Protein AF-A0A0F3RBX8-F1 (afdb_monomer_lite)

Structure (mmCIF, N/CA/C/O backbone):
data_AF-A0A0F3RBX8-F1
#
_entry.id   AF-A0A0F3RBX8-F1
#
loop_
_atom_site.group_PDB
_atom_site.id
_atom_site.type_symbol
_atom_site.label_atom_id
_atom_site.label_alt_id
_atom_site.label_comp_id
_atom_site.label_asym_id
_atom_site.label_entity_id
_atom_site.label_seq_id
_atom_site.pdbx_PDB_ins_code
_atom_site.Cartn_x
_atom_site.Cartn_y
_atom_site.Cartn_z
_atom_site.occupancy
_atom_site.B_iso_or_equiv
_atom_site.auth_seq_id
_atom_site.auth_comp_id
_atom_site.auth_asym_id
_atom_site.auth_atom_id
_atom_site.pdbx_PDB_model_num
ATOM 1 N N . MET A 1 1 ? 18.534 41.622 6.169 1.00 37.84 1 MET A N 1
ATOM 2 C CA . MET A 1 1 ? 17.568 40.636 6.705 1.00 37.84 1 MET A CA 1
ATOM 3 C C . MET A 1 1 ? 16.963 39.892 5.524 1.00 37.84 1 MET A C 1
ATOM 5 O O . MET A 1 1 ? 16.222 40.498 4.767 1.00 37.84 1 MET A O 1
ATOM 9 N N . SER A 1 2 ? 17.369 38.641 5.285 1.00 40.38 2 SER A N 1
ATOM 10 C CA . SER A 1 2 ? 16.853 37.836 4.168 1.00 40.38 2 SER A CA 1
ATOM 11 C C . SER A 1 2 ? 15.638 37.048 4.647 1.00 40.38 2 SER A C 1
ATOM 13 O O . SER A 1 2 ? 15.758 36.208 5.539 1.00 40.38 2 SER A O 1
ATOM 15 N N . VAL A 1 3 ? 14.469 37.353 4.082 1.00 50.88 3 VAL A N 1
ATOM 16 C CA . VAL A 1 3 ? 13.225 36.596 4.265 1.00 50.88 3 VAL A CA 1
ATOM 17 C C . VAL A 1 3 ? 13.385 35.274 3.515 1.00 50.88 3 VAL A C 1
ATOM 19 O O . VAL A 1 3 ? 12.955 35.123 2.374 1.00 50.88 3 VAL A O 1
ATOM 22 N N . ARG A 1 4 ? 14.081 34.313 4.127 1.00 46.84 4 ARG A N 1
ATOM 23 C CA . ARG A 1 4 ? 14.214 32.960 3.585 1.00 46.84 4 ARG A CA 1
ATOM 24 C C . ARG A 1 4 ? 12.937 32.190 3.924 1.00 46.84 4 ARG A C 1
ATOM 26 O O . ARG A 1 4 ? 12.787 31.659 5.015 1.00 46.84 4 ARG A O 1
ATOM 33 N N . SER A 1 5 ? 11.984 32.295 2.999 1.00 48.22 5 SER A N 1
ATOM 34 C CA . SER A 1 5 ? 10.887 31.365 2.710 1.00 48.22 5 SER A CA 1
ATOM 35 C C . SER A 1 5 ? 10.385 30.489 3.867 1.00 48.22 5 SER A C 1
ATOM 37 O O . SER A 1 5 ? 10.872 29.384 4.084 1.00 48.22 5 SER A O 1
ATOM 39 N N . ASN A 1 6 ? 9.244 30.877 4.448 1.00 39.59 6 ASN A N 1
ATOM 40 C CA . ASN A 1 6 ? 8.322 30.015 5.216 1.00 39.59 6 ASN A CA 1
ATOM 41 C C . ASN A 1 6 ? 7.827 28.754 4.451 1.00 39.59 6 ASN A C 1
ATOM 43 O O . ASN A 1 6 ? 6.926 28.055 4.908 1.00 39.59 6 ASN A O 1
ATOM 47 N N . LEU A 1 7 ? 8.389 28.454 3.276 1.00 45.72 7 LEU A N 1
ATOM 48 C CA . LEU A 1 7 ? 8.043 27.317 2.428 1.00 45.72 7 LEU A CA 1
ATOM 49 C C . LEU A 1 7 ? 8.838 26.045 2.779 1.00 45.72 7 LEU A C 1
ATOM 51 O O . LEU A 1 7 ? 8.401 24.950 2.437 1.00 45.72 7 LEU A O 1
ATOM 55 N N . ASP A 1 8 ? 9.943 26.172 3.525 1.00 45.12 8 ASP A N 1
ATOM 56 C CA . ASP A 1 8 ? 10.752 25.038 4.007 1.00 45.12 8 ASP A CA 1
ATOM 57 C C . ASP A 1 8 ? 10.123 24.321 5.226 1.00 45.12 8 ASP A C 1
ATOM 59 O O . ASP A 1 8 ? 10.641 23.308 5.699 1.00 45.12 8 ASP A O 1
ATOM 63 N N . PHE A 1 9 ? 8.985 24.818 5.737 1.00 44.62 9 PHE A N 1
ATOM 64 C CA . PHE A 1 9 ? 8.340 24.303 6.952 1.00 44.62 9 PHE A CA 1
ATOM 65 C C . PHE A 1 9 ? 7.386 23.119 6.710 1.00 44.62 9 PHE A C 1
ATOM 67 O O . PHE A 1 9 ? 7.052 22.390 7.645 1.00 44.62 9 PHE A O 1
ATOM 74 N N . TYR A 1 10 ? 6.994 22.838 5.462 1.00 45.03 10 TYR A N 1
ATOM 75 C CA . TYR A 1 10 ? 6.235 21.625 5.131 1.00 45.03 10 TYR A CA 1
ATOM 76 C C . TYR A 1 10 ? 7.187 20.447 4.924 1.00 45.03 10 TYR A C 1
ATOM 78 O O . TYR A 1 10 ? 7.308 19.897 3.827 1.00 45.03 10 TYR A O 1
ATOM 86 N N . LYS A 1 11 ? 7.887 20.049 5.993 1.00 46.94 11 LYS A N 1
ATOM 87 C CA . LYS A 1 11 ? 8.676 18.816 6.000 1.00 46.94 11 LYS A CA 1
ATOM 88 C C . LYS A 1 11 ? 7.760 17.678 5.551 1.00 46.94 11 LYS A C 1
ATOM 90 O O . LYS A 1 11 ? 6.759 17.381 6.200 1.00 46.94 11 LYS A O 1
ATOM 95 N N . LYS A 1 12 ? 8.079 17.070 4.406 1.00 58.84 12 LYS A N 1
ATOM 96 C CA . LYS A 1 12 ? 7.296 15.974 3.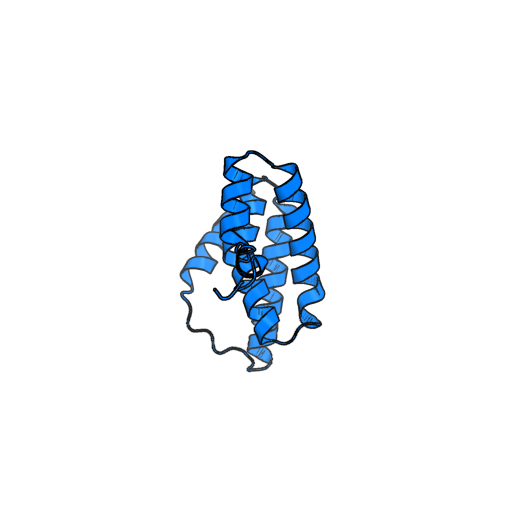833 1.00 58.84 12 LYS A CA 1
ATOM 97 C C . LYS A 1 12 ? 7.329 14.801 4.811 1.00 58.84 12 LYS A C 1
ATOM 99 O O . LYS A 1 12 ? 8.330 14.095 4.890 1.00 58.84 12 LYS A O 1
ATOM 104 N N . ILE A 1 13 ? 6.251 14.641 5.576 1.00 68.56 13 ILE A N 1
ATOM 105 C CA . ILE A 1 13 ? 6.086 13.559 6.547 1.00 68.56 13 ILE A CA 1
ATOM 106 C C . ILE A 1 13 ? 6.199 12.238 5.786 1.00 68.56 13 ILE A C 1
ATOM 108 O O . ILE A 1 13 ? 5.509 12.026 4.782 1.00 68.56 13 ILE A O 1
ATOM 112 N N . SER A 1 14 ? 7.089 11.359 6.239 1.00 77.88 14 SER A N 1
ATOM 113 C CA . SER A 1 14 ? 7.219 10.026 5.656 1.00 77.88 14 SER A CA 1
ATOM 114 C C . SER A 1 14 ? 5.931 9.222 5.866 1.00 77.88 14 SER A C 1
ATOM 116 O O . SER A 1 14 ? 5.175 9.458 6.811 1.00 77.88 14 SER A O 1
ATOM 118 N N . ALA A 1 15 ? 5.666 8.228 5.014 1.00 71.38 15 ALA A N 1
ATOM 119 C CA . ALA A 1 15 ? 4.508 7.351 5.205 1.00 71.38 15 ALA A CA 1
ATOM 120 C C . ALA A 1 15 ? 4.516 6.685 6.599 1.00 71.38 15 ALA A C 1
ATOM 122 O O . ALA A 1 15 ? 3.466 6.533 7.217 1.00 71.38 15 ALA A O 1
ATOM 123 N N . ALA A 1 16 ? 5.707 6.368 7.115 1.00 72.62 16 ALA A N 1
ATOM 124 C CA . ALA A 1 16 ? 5.925 5.814 8.446 1.00 72.62 16 ALA A CA 1
ATOM 125 C C . ALA A 1 16 ? 5.469 6.756 9.570 1.00 72.62 16 ALA A C 1
ATOM 127 O O . ALA A 1 16 ? 4.671 6.374 10.427 1.00 72.62 16 ALA A O 1
ATOM 128 N N . GLU A 1 17 ? 5.960 7.997 9.556 1.00 79.19 17 GLU A N 1
ATOM 129 C CA . GLU A 1 17 ? 5.608 9.013 10.553 1.00 79.19 17 GLU A CA 1
ATOM 130 C C . GLU A 1 17 ? 4.112 9.324 10.508 1.00 79.19 17 GLU A C 1
ATOM 132 O O . GLU A 1 17 ? 3.467 9.431 11.545 1.00 79.19 17 GLU A O 1
ATOM 137 N N . MET A 1 18 ? 3.538 9.388 9.309 1.00 80.00 18 MET A N 1
ATOM 138 C CA . MET A 1 18 ? 2.114 9.628 9.115 1.00 80.00 18 MET A CA 1
ATOM 139 C C . MET A 1 18 ? 1.254 8.503 9.698 1.00 80.00 18 MET A C 1
ATOM 141 O O . MET A 1 18 ? 0.294 8.781 10.412 1.00 80.00 18 MET A O 1
ATOM 145 N N . VAL A 1 19 ? 1.608 7.240 9.437 1.00 76.00 19 VAL A N 1
ATOM 146 C CA . VAL A 1 19 ? 0.924 6.083 10.032 1.00 76.00 19 VAL A CA 1
ATOM 147 C C . VAL A 1 19 ? 1.007 6.136 11.555 1.00 76.00 19 VAL A C 1
ATOM 149 O O . VAL A 1 19 ? -0.007 5.952 12.223 1.00 76.00 19 VAL A O 1
ATOM 152 N N . LYS A 1 20 ? 2.188 6.444 12.105 1.00 78.00 20 LYS A N 1
ATOM 153 C CA . LYS A 1 20 ? 2.397 6.562 13.552 1.00 78.00 20 LYS A CA 1
ATOM 154 C C . LYS A 1 20 ? 1.521 7.655 14.171 1.00 78.00 20 LYS A C 1
ATOM 156 O O . LYS A 1 20 ? 0.872 7.401 15.181 1.00 78.00 20 LYS A O 1
ATOM 161 N N . ILE A 1 21 ? 1.467 8.837 13.557 1.00 83.25 21 ILE A N 1
ATOM 162 C CA . ILE A 1 21 ? 0.647 9.962 14.032 1.00 83.25 21 ILE A CA 1
ATOM 163 C C . ILE A 1 21 ? -0.839 9.595 13.998 1.00 83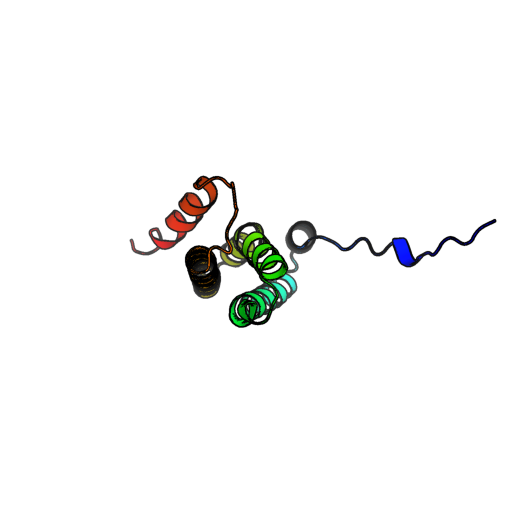.25 21 ILE A C 1
ATOM 165 O O . ILE A 1 21 ? -1.530 9.744 15.003 1.00 83.25 21 ILE A O 1
ATOM 169 N N . LEU A 1 22 ? -1.335 9.078 12.869 1.00 82.06 22 LEU A N 1
ATOM 170 C CA . LEU A 1 22 ? -2.752 8.731 12.725 1.00 82.06 22 LEU A CA 1
ATOM 171 C C . LEU A 1 22 ? -3.171 7.609 13.680 1.00 82.06 22 LEU A C 1
ATOM 173 O O . LEU A 1 22 ? -4.283 7.636 14.206 1.00 82.06 22 LEU A O 1
ATOM 177 N N . TYR A 1 23 ? -2.269 6.660 13.935 1.00 76.31 23 TYR A N 1
ATOM 178 C CA . TYR A 1 23 ? -2.449 5.620 14.941 1.00 76.31 23 TYR A CA 1
ATOM 179 C C . TYR A 1 23 ? -2.579 6.218 16.348 1.00 76.31 23 TYR A C 1
ATOM 181 O O . TYR A 1 23 ? -3.549 5.937 17.047 1.00 76.31 23 TYR A O 1
ATOM 189 N N . GLN A 1 24 ? -1.649 7.092 16.746 1.00 83.62 24 GLN A N 1
ATOM 190 C CA . GLN A 1 24 ? -1.674 7.751 18.059 1.00 83.62 24 GLN A CA 1
ATOM 191 C C . GLN A 1 24 ? -2.925 8.618 18.258 1.00 83.62 24 GLN A C 1
ATOM 193 O O . GLN A 1 24 ? -3.441 8.713 19.366 1.00 83.62 24 GLN A O 1
ATOM 198 N N . GLN A 1 25 ? -3.434 9.218 17.182 1.00 89.69 25 GLN A N 1
ATOM 199 C CA . GLN A 1 25 ? -4.642 10.044 17.189 1.00 89.69 25 GLN A CA 1
ATOM 200 C C . GLN A 1 25 ? -5.944 9.244 17.009 1.00 89.69 25 GLN A C 1
ATOM 202 O O . GLN A 1 25 ? -7.011 9.850 16.912 1.00 89.69 25 GLN A O 1
ATOM 207 N N . GLN A 1 26 ? -5.875 7.908 16.929 1.00 82.56 26 GLN A N 1
ATOM 208 C CA . GLN A 1 26 ? -7.022 7.010 16.724 1.00 82.56 26 GLN A CA 1
ATOM 209 C C . GLN A 1 26 ? -7.866 7.350 15.477 1.00 82.56 26 GLN A C 1
ATOM 211 O O . GLN A 1 26 ? -9.070 7.107 15.424 1.00 82.56 26 GLN A O 1
ATOM 216 N N . LYS A 1 27 ? -7.239 7.895 14.426 1.00 89.38 27 LYS A N 1
ATOM 217 C CA . LYS A 1 27 ? -7.908 8.283 13.172 1.00 89.38 27 LYS A CA 1
ATOM 218 C C . LYS A 1 27 ? -7.988 7.104 12.196 1.00 89.38 27 LYS A C 1
ATOM 220 O O . LYS A 1 27 ? -7.369 7.120 11.130 1.00 89.38 27 LYS A O 1
ATOM 225 N N . GLN A 1 28 ? -8.741 6.068 12.566 1.00 88.75 28 GLN A N 1
ATOM 226 C CA . GLN A 1 28 ? -8.842 4.821 11.792 1.00 88.75 28 GLN A CA 1
ATOM 227 C C . GLN A 1 28 ? -9.392 5.027 10.371 1.00 88.75 28 GLN A C 1
ATOM 229 O O . GLN A 1 28 ? -8.863 4.443 9.430 1.00 88.75 28 GLN A O 1
ATOM 234 N N . GLU A 1 29 ? -10.378 5.906 10.186 1.00 92.19 29 GLU A N 1
ATOM 235 C CA . GLU A 1 29 ? -10.952 6.222 8.867 1.00 92.19 29 GLU A CA 1
ATOM 236 C C . GLU A 1 29 ? -9.907 6.811 7.906 1.00 92.19 29 GLU A C 1
ATOM 238 O O . GLU A 1 29 ? -9.822 6.420 6.743 1.00 92.19 29 GLU A O 1
ATOM 243 N N . LEU A 1 30 ? -9.036 7.696 8.403 1.00 91.38 30 LEU A N 1
ATOM 244 C CA . LEU A 1 30 ? -7.956 8.280 7.602 1.00 91.38 30 LEU A CA 1
ATOM 245 C C . LEU A 1 30 ? -6.876 7.248 7.255 1.00 91.38 30 LEU A C 1
ATOM 247 O O . LEU A 1 30 ? -6.329 7.276 6.149 1.00 91.38 30 LEU A O 1
ATOM 251 N N . LEU A 1 31 ? -6.577 6.326 8.178 1.00 90.44 31 LEU A N 1
ATOM 252 C CA . LEU A 1 31 ? -5.696 5.187 7.904 1.00 90.44 31 LEU A CA 1
ATOM 253 C C . LEU A 1 31 ? -6.294 4.278 6.830 1.00 90.44 31 LEU A C 1
ATOM 255 O O . LEU A 1 31 ? -5.567 3.852 5.935 1.00 90.44 31 LEU A O 1
ATOM 259 N N . LEU A 1 32 ? -7.604 4.030 6.881 1.00 92.56 32 LEU A N 1
ATOM 260 C CA . LEU A 1 32 ? -8.313 3.220 5.897 1.00 92.56 32 LEU A CA 1
ATOM 261 C C . LEU A 1 32 ? -8.271 3.856 4.501 1.00 92.56 32 LEU A C 1
ATOM 263 O O . LEU A 1 32 ? -7.889 3.189 3.542 1.00 92.56 32 LEU A O 1
ATOM 267 N N . ILE A 1 33 ? -8.572 5.155 4.387 1.00 93.69 33 ILE A N 1
ATOM 268 C CA . ILE A 1 33 ? -8.487 5.898 3.117 1.00 93.69 33 ILE A CA 1
ATOM 269 C C . ILE A 1 33 ? -7.072 5.800 2.533 1.00 93.69 33 ILE A C 1
ATOM 271 O O . ILE A 1 33 ? -6.896 5.480 1.357 1.00 93.69 33 ILE A O 1
ATOM 275 N N . LYS A 1 34 ? -6.041 6.012 3.360 1.00 91.38 34 LYS A N 1
ATOM 276 C CA . LYS A 1 34 ? -4.642 5.898 2.920 1.00 91.38 34 LYS A CA 1
ATOM 277 C C . LYS A 1 34 ? -4.237 4.478 2.555 1.00 91.38 34 LYS A C 1
ATOM 279 O O . LYS A 1 34 ? -3.387 4.297 1.684 1.00 91.38 34 LYS A O 1
ATOM 284 N N . LEU A 1 35 ? -4.815 3.479 3.210 1.00 93.88 35 LEU A N 1
ATOM 285 C CA . LEU A 1 35 ? -4.571 2.085 2.886 1.00 93.88 35 LEU A CA 1
ATOM 286 C C . LEU A 1 35 ? -5.141 1.731 1.507 1.00 93.88 35 LEU A C 1
ATOM 288 O O . LEU A 1 35 ? -4.445 1.094 0.717 1.00 93.88 35 LEU A O 1
ATOM 292 N N . PHE A 1 36 ? -6.355 2.187 1.190 1.00 95.38 36 PHE A N 1
ATOM 293 C CA . PHE A 1 36 ? -6.953 1.996 -0.134 1.00 95.38 36 PHE A CA 1
ATOM 294 C C . PHE A 1 36 ? -6.201 2.749 -1.232 1.00 95.38 36 PHE A C 1
ATOM 296 O O . PHE A 1 36 ? -5.915 2.163 -2.277 1.00 95.38 36 PHE A O 1
ATOM 303 N N . ASP A 1 37 ? -5.793 3.995 -0.977 1.00 94.69 37 ASP A N 1
ATOM 304 C CA . ASP A 1 37 ? -4.910 4.731 -1.890 1.00 94.69 37 ASP A CA 1
ATOM 305 C C . ASP A 1 37 ? -3.612 3.948 -2.150 1.00 94.69 37 ASP A C 1
ATOM 307 O O . ASP A 1 37 ? -3.169 3.794 -3.291 1.00 94.69 37 ASP A O 1
ATOM 311 N N . ARG A 1 38 ? -3.018 3.355 -1.103 1.00 95.31 38 ARG A N 1
ATOM 312 C CA . ARG A 1 38 ? -1.821 2.529 -1.274 1.00 95.31 38 ARG A CA 1
ATOM 313 C C . ARG A 1 38 ? -2.081 1.256 -2.075 1.00 95.31 38 ARG A C 1
ATOM 315 O O . ARG A 1 38 ? -1.232 0.892 -2.890 1.00 95.31 38 ARG A O 1
ATOM 322 N N . LEU A 1 39 ? -3.216 0.592 -1.866 1.00 96.56 39 LEU A N 1
ATOM 323 C CA . LEU A 1 39 ? -3.599 -0.588 -2.640 1.00 96.56 39 LEU A CA 1
ATOM 324 C C . LEU A 1 39 ? -3.705 -0.257 -4.135 1.00 96.56 39 LEU A C 1
ATOM 326 O O . LEU A 1 39 ? -3.128 -0.959 -4.963 1.00 96.56 39 LEU A O 1
ATOM 330 N N . HIS A 1 40 ? -4.335 0.862 -4.480 1.00 95.69 40 HIS A N 1
ATOM 331 C CA . HIS A 1 40 ? -4.387 1.324 -5.864 1.00 95.69 40 HIS A CA 1
ATOM 332 C C . HIS A 1 40 ? -2.987 1.656 -6.420 1.00 95.69 40 HIS A C 1
ATOM 334 O O . HIS A 1 40 ? -2.631 1.274 -7.539 1.00 95.69 40 HIS A O 1
ATOM 340 N N . ASN A 1 41 ? -2.141 2.315 -5.620 1.00 94.81 41 ASN A N 1
ATOM 341 C CA . ASN A 1 41 ? -0.770 2.646 -6.012 1.00 94.81 41 ASN A CA 1
ATOM 342 C C . ASN A 1 41 ? 0.089 1.400 -6.298 1.00 94.81 41 ASN A C 1
ATOM 344 O O . ASN A 1 41 ? 0.901 1.431 -7.223 1.00 94.81 41 ASN A O 1
ATOM 348 N N . ILE A 1 42 ? -0.065 0.308 -5.533 1.00 95.31 42 ILE A N 1
ATOM 349 C CA . ILE A 1 42 ? 0.682 -0.934 -5.797 1.00 95.31 42 ILE A CA 1
ATOM 350 C C . ILE A 1 42 ? 0.134 -1.667 -7.029 1.00 95.31 42 ILE A C 1
ATOM 352 O O . ILE A 1 42 ? 0.916 -2.205 -7.808 1.00 95.31 42 ILE A O 1
ATOM 356 N N . GLN A 1 43 ? -1.182 -1.622 -7.263 1.00 95.25 43 GLN A N 1
ATOM 357 C CA . GLN A 1 43 ? -1.820 -2.197 -8.455 1.00 95.25 43 GLN A CA 1
ATOM 358 C C . GLN A 1 43 ? -1.350 -1.525 -9.751 1.00 95.25 43 GLN A C 1
ATOM 360 O O . GLN A 1 43 ? -1.187 -2.189 -10.772 1.00 95.25 43 GLN A O 1
ATOM 365 N N . THR A 1 44 ? -1.079 -0.220 -9.703 1.00 95.38 44 THR A N 1
ATOM 366 C CA . THR A 1 44 ? -0.708 0.596 -10.874 1.00 95.38 44 THR A CA 1
ATOM 367 C C . THR A 1 44 ? 0.786 0.924 -10.953 1.00 95.38 44 THR A C 1
ATOM 369 O O . THR A 1 44 ? 1.218 1.703 -11.807 1.00 95.38 44 THR A O 1
ATOM 372 N N . VAL A 1 45 ? 1.620 0.313 -10.101 1.00 93.62 45 VAL A N 1
ATOM 373 C CA . VAL A 1 45 ? 3.042 0.676 -9.973 1.00 93.62 45 VAL A CA 1
ATOM 374 C C . VAL A 1 45 ? 3.845 0.491 -11.264 1.00 93.62 45 VAL A C 1
ATOM 376 O O . VAL A 1 45 ? 4.856 1.165 -11.449 1.00 93.62 45 VAL A O 1
ATOM 379 N N . GLY A 1 46 ? 3.396 -0.389 -12.165 1.00 88.38 46 GLY A N 1
ATOM 380 C CA . GLY A 1 46 ? 4.057 -0.654 -13.446 1.00 88.38 46 GLY A CA 1
ATOM 381 C C . GLY A 1 46 ? 4.148 0.573 -14.360 1.00 88.38 46 GLY A C 1
ATOM 382 O O . GLY A 1 46 ? 5.033 0.634 -15.204 1.00 88.38 46 GLY A O 1
ATOM 383 N N . ALA A 1 47 ? 3.296 1.582 -14.151 1.00 91.44 47 ALA A N 1
ATOM 384 C CA . ALA A 1 47 ? 3.358 2.855 -14.870 1.00 91.44 47 ALA A CA 1
ATOM 385 C C . ALA A 1 47 ? 4.439 3.817 -14.329 1.00 91.44 47 ALA A C 1
ATOM 387 O O . ALA A 1 47 ? 4.653 4.896 -14.884 1.00 91.44 47 ALA A O 1
ATOM 388 N N . LYS A 1 48 ? 5.103 3.484 -13.213 1.00 90.12 48 LYS A N 1
ATOM 389 C CA . LYS A 1 48 ? 6.163 4.307 -12.614 1.00 90.12 48 LYS A CA 1
ATOM 390 C C . LYS A 1 48 ? 7.550 3.797 -13.032 1.00 90.12 48 LYS A C 1
ATOM 392 O O . LYS A 1 48 ? 7.740 2.594 -13.190 1.00 90.12 48 LYS A O 1
ATOM 397 N N . PRO A 1 49 ? 8.564 4.682 -13.103 1.00 88.75 49 PRO A N 1
ATOM 398 C CA . PRO A 1 49 ? 9.953 4.262 -13.262 1.00 88.75 49 PRO A CA 1
ATOM 399 C C . PRO A 1 49 ? 10.376 3.259 -12.172 1.00 88.75 49 PRO A C 1
ATOM 401 O O . PRO A 1 49 ? 9.969 3.436 -11.014 1.00 88.75 49 PRO A O 1
ATOM 404 N N . PRO A 1 50 ? 11.248 2.277 -12.475 1.00 86.44 50 PRO A N 1
ATOM 405 C CA . PRO A 1 50 ? 11.603 1.201 -11.544 1.00 86.44 50 PRO A CA 1
ATOM 406 C C . PRO A 1 50 ? 12.094 1.683 -10.175 1.00 86.44 50 PRO A C 1
ATOM 408 O O . PRO A 1 50 ? 11.749 1.101 -9.151 1.00 86.44 50 PRO A O 1
ATOM 411 N N . GLU A 1 51 ? 12.857 2.778 -10.121 1.00 86.25 51 GLU A N 1
ATOM 412 C CA . GLU A 1 51 ? 13.342 3.355 -8.860 1.00 86.25 51 GLU A CA 1
ATOM 413 C C . GLU A 1 51 ? 12.193 3.838 -7.956 1.00 86.25 51 GLU A C 1
ATOM 415 O O . GLU A 1 51 ? 12.167 3.549 -6.758 1.00 86.25 51 GLU A O 1
ATOM 420 N N . LYS A 1 52 ? 11.202 4.530 -8.536 1.00 87.81 52 LYS A N 1
ATOM 421 C CA . LYS A 1 52 ? 10.003 4.974 -7.810 1.00 87.81 52 LYS A CA 1
ATOM 422 C C . LYS A 1 52 ? 9.141 3.781 -7.409 1.00 87.81 52 LYS A C 1
ATOM 424 O O . LYS A 1 52 ? 8.642 3.744 -6.287 1.00 87.81 52 LYS A O 1
ATOM 429 N N . GLY A 1 53 ? 9.016 2.788 -8.290 1.00 90.44 53 GLY A N 1
ATOM 430 C CA . GLY A 1 53 ? 8.301 1.553 -7.991 1.00 90.44 53 GLY A CA 1
ATOM 431 C C . GLY A 1 53 ? 8.911 0.789 -6.813 1.00 90.44 53 GLY A C 1
ATOM 432 O O . GLY A 1 53 ? 8.183 0.385 -5.912 1.00 90.44 53 GLY A O 1
ATOM 433 N N . ARG A 1 54 ? 10.245 0.672 -6.748 1.00 87.88 54 ARG A N 1
ATOM 434 C CA . ARG A 1 54 ? 10.955 0.070 -5.603 1.00 87.88 54 ARG A CA 1
ATOM 435 C C . ARG A 1 54 ? 10.620 0.769 -4.289 1.00 87.88 54 ARG A C 1
ATOM 437 O O . ARG A 1 54 ? 10.296 0.094 -3.319 1.00 87.88 54 ARG A O 1
ATOM 444 N N . LYS A 1 55 ? 10.647 2.106 -4.266 1.00 88.69 55 LYS A N 1
ATOM 445 C CA . LYS A 1 55 ? 10.276 2.896 -3.077 1.00 88.69 55 LYS A CA 1
ATOM 446 C C . LYS A 1 55 ? 8.843 2.592 -2.626 1.00 88.69 55 LYS A C 1
ATOM 448 O O . LYS A 1 55 ? 8.626 2.317 -1.452 1.00 88.69 55 LYS A O 1
ATOM 453 N N . ILE A 1 56 ? 7.890 2.547 -3.561 1.00 91.38 56 ILE A N 1
ATOM 454 C CA . ILE A 1 56 ? 6.483 2.218 -3.273 1.00 91.38 56 ILE A CA 1
ATOM 455 C C . ILE A 1 56 ? 6.344 0.813 -2.673 1.00 91.38 56 ILE A C 1
ATOM 457 O O . ILE A 1 56 ? 5.649 0.650 -1.672 1.00 91.38 56 ILE A O 1
ATOM 461 N N . ILE A 1 57 ? 7.007 -0.193 -3.249 1.00 91.38 57 ILE A N 1
ATOM 462 C CA . ILE A 1 57 ? 6.965 -1.579 -2.754 1.00 91.38 57 ILE A CA 1
ATOM 463 C C . ILE A 1 57 ? 7.549 -1.662 -1.341 1.00 91.38 57 ILE A C 1
ATOM 465 O O . ILE A 1 57 ? 6.933 -2.257 -0.461 1.00 91.38 57 ILE A O 1
ATOM 469 N N . LEU A 1 58 ? 8.708 -1.038 -1.110 1.00 87.81 58 LEU A N 1
ATOM 470 C CA . LEU A 1 58 ? 9.373 -1.042 0.195 1.00 87.81 58 LEU A CA 1
ATOM 471 C C . LEU A 1 58 ? 8.508 -0.382 1.272 1.00 87.81 58 LEU A C 1
ATOM 473 O O . LEU A 1 58 ? 8.282 -0.986 2.316 1.00 87.81 58 LEU A O 1
ATOM 477 N N . GLU A 1 59 ? 7.954 0.802 0.996 1.00 88.94 59 GLU A N 1
ATOM 478 C CA . GLU A 1 59 ? 7.011 1.460 1.909 1.00 88.94 59 GLU A CA 1
ATOM 479 C C . GLU A 1 59 ? 5.788 0.579 2.193 1.00 88.94 59 GLU A C 1
ATOM 481 O O . GLU A 1 59 ? 5.320 0.502 3.330 1.00 88.94 59 GLU A O 1
ATOM 486 N N . THR A 1 60 ? 5.270 -0.100 1.164 1.00 92.94 60 THR A N 1
ATOM 487 C CA . THR A 1 60 ? 4.093 -0.969 1.288 1.00 92.94 60 THR A CA 1
ATOM 488 C C . THR A 1 60 ? 4.371 -2.145 2.218 1.00 92.94 60 THR A C 1
ATOM 490 O O . THR A 1 60 ? 3.587 -2.399 3.133 1.00 92.94 60 THR A O 1
ATOM 493 N N . LEU A 1 61 ? 5.501 -2.827 2.019 1.00 90.12 61 LEU A N 1
ATOM 494 C CA . LEU A 1 61 ? 5.906 -3.971 2.832 1.00 90.12 61 LEU A CA 1
ATOM 495 C C . LEU A 1 61 ? 6.227 -3.576 4.279 1.00 90.12 61 LEU A C 1
ATOM 497 O O . LEU A 1 61 ? 5.861 -4.303 5.195 1.00 90.12 61 LEU A O 1
ATOM 501 N N . GLN A 1 62 ? 6.887 -2.434 4.491 1.00 86.44 62 GLN A N 1
ATOM 502 C CA . GLN A 1 62 ? 7.328 -2.005 5.823 1.00 86.44 62 GLN A CA 1
ATOM 503 C C . GLN A 1 62 ? 6.199 -1.413 6.676 1.00 86.44 62 GLN A C 1
ATOM 505 O O . GLN A 1 62 ? 6.158 -1.650 7.882 1.00 86.44 62 GLN A O 1
ATOM 510 N N . PHE A 1 63 ? 5.283 -0.647 6.074 1.00 85.62 63 PHE A N 1
ATOM 511 C CA . PHE A 1 63 ? 4.304 0.140 6.833 1.00 85.62 63 PHE A CA 1
ATOM 512 C C . PHE A 1 63 ? 2.861 -0.264 6.546 1.00 85.62 63 PHE A C 1
ATOM 514 O O . PHE A 1 63 ? 2.089 -0.487 7.476 1.00 85.62 63 PHE A O 1
ATOM 521 N N . PHE A 1 64 ? 2.474 -0.384 5.276 1.00 90.94 64 PHE A N 1
ATOM 522 C CA . PHE A 1 64 ? 1.061 -0.565 4.930 1.00 90.94 64 PHE A CA 1
ATOM 523 C C . PHE A 1 64 ? 0.543 -1.982 5.183 1.00 90.94 64 PHE A C 1
ATOM 525 O O . PHE A 1 64 ? -0.629 -2.127 5.522 1.00 90.94 64 PHE A O 1
ATOM 532 N 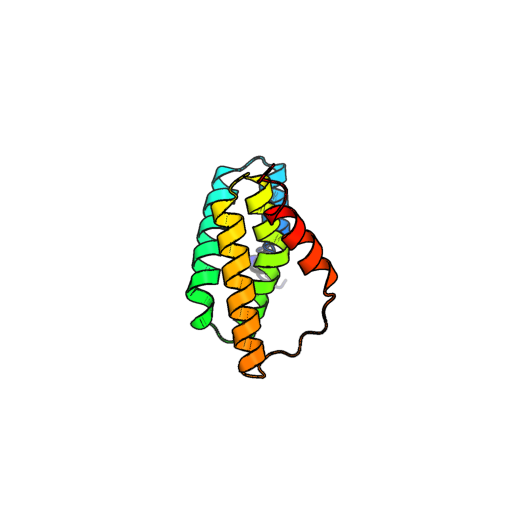N . LEU A 1 65 ? 1.396 -3.011 5.116 1.00 90.38 65 LEU A N 1
ATOM 533 C CA . LEU A 1 65 ? 1.022 -4.346 5.599 1.00 90.38 65 LEU A CA 1
ATOM 534 C C . LEU A 1 65 ? 0.691 -4.327 7.096 1.00 90.38 65 LEU A C 1
ATOM 536 O O . LEU A 1 65 ? -0.331 -4.872 7.503 1.00 90.38 65 LEU A O 1
ATOM 540 N N . THR A 1 66 ? 1.504 -3.642 7.902 1.00 86.69 66 THR A N 1
ATOM 541 C CA . THR A 1 66 ? 1.262 -3.483 9.343 1.00 86.69 66 THR A CA 1
ATOM 542 C C . THR A 1 66 ? -0.041 -2.731 9.608 1.00 86.69 66 THR A C 1
ATOM 544 O O . THR A 1 66 ? -0.822 -3.153 10.457 1.00 86.69 66 THR A O 1
ATOM 547 N N . VAL A 1 67 ? -0.325 -1.668 8.846 1.00 87.75 67 VAL A N 1
ATOM 548 C CA . VAL A 1 67 ? -1.600 -0.931 8.936 1.00 87.75 67 VAL A CA 1
ATOM 549 C C . VAL A 1 67 ? -2.790 -1.826 8.600 1.00 87.75 67 VAL A C 1
ATOM 551 O O . VAL A 1 67 ? -3.759 -1.842 9.352 1.00 87.75 67 VAL A O 1
ATOM 554 N N . ALA A 1 68 ? -2.728 -2.592 7.507 1.00 91.81 68 ALA A N 1
ATOM 555 C CA . ALA A 1 68 ? -3.812 -3.490 7.107 1.00 91.81 68 ALA A CA 1
ATOM 556 C C . ALA A 1 68 ? -4.095 -4.568 8.165 1.00 91.81 68 ALA A C 1
ATOM 558 O O . ALA A 1 68 ? -5.254 -4.849 8.479 1.00 91.81 68 ALA A O 1
ATOM 559 N N . THR A 1 69 ? -3.035 -5.129 8.753 1.00 87.38 69 THR A N 1
ATOM 560 C CA . THR A 1 69 ? -3.128 -6.089 9.859 1.00 87.38 69 THR A CA 1
ATOM 561 C C . THR A 1 69 ? -3.719 -5.448 11.113 1.00 87.38 69 THR A C 1
ATOM 563 O O . THR A 1 69 ? -4.611 -6.030 11.725 1.00 87.38 69 THR A O 1
ATOM 566 N N . TYR A 1 70 ? -3.287 -4.235 11.471 1.00 86.62 70 TYR A N 1
ATOM 567 C CA . TYR A 1 70 ? -3.831 -3.492 12.610 1.00 86.62 70 TYR A CA 1
ATOM 568 C C . TYR A 1 70 ? -5.327 -3.186 12.449 1.00 86.62 70 TYR A C 1
ATOM 570 O O . TYR A 1 70 ? -6.101 -3.394 13.380 1.00 86.62 70 TYR A O 1
ATOM 578 N N . LEU A 1 71 ? -5.745 -2.757 11.254 1.00 88.88 71 LEU A N 1
ATOM 579 C CA . LEU A 1 71 ? -7.152 -2.512 10.924 1.00 88.88 71 LEU A CA 1
ATOM 580 C C . LEU A 1 71 ? -7.971 -3.807 10.767 1.00 88.88 71 LEU A C 1
ATOM 582 O O . LEU A 1 71 ? -9.175 -3.735 10.541 1.00 88.88 71 LEU A O 1
ATOM 586 N N . LYS A 1 72 ? -7.340 -4.985 10.888 1.00 92.12 72 LYS A N 1
ATOM 587 C CA . LYS A 1 72 ? -7.963 -6.312 10.762 1.00 92.12 72 LYS A CA 1
ATOM 588 C C . LYS A 1 72 ? -8.682 -6.518 9.422 1.00 92.12 72 LYS A C 1
ATOM 590 O O . LYS A 1 72 ? -9.770 -7.085 9.377 1.00 92.12 72 LYS A O 1
ATOM 595 N N . ILE A 1 73 ? -8.055 -6.100 8.316 1.00 93.25 73 ILE A N 1
ATOM 596 C CA . ILE A 1 73 ? -8.603 -6.247 6.954 1.00 93.25 73 ILE A CA 1
ATOM 597 C C . ILE A 1 73 ? -7.771 -7.269 6.156 1.00 93.25 73 ILE A C 1
ATOM 599 O O . ILE A 1 73 ? -6.980 -6.894 5.283 1.00 93.25 73 ILE A O 1
ATOM 603 N N . PRO A 1 74 ? -7.934 -8.582 6.413 1.00 89.31 74 PRO A N 1
ATOM 604 C CA . PRO A 1 74 ? -7.049 -9.623 5.879 1.00 89.31 74 PRO A CA 1
ATOM 605 C C . PRO A 1 74 ? -7.054 -9.695 4.348 1.00 89.31 74 PRO A C 1
ATOM 607 O O . PRO A 1 74 ? -6.027 -9.980 3.731 1.00 89.31 74 PRO A O 1
ATOM 610 N N . ASN A 1 75 ? -8.186 -9.375 3.714 1.00 93.00 75 ASN A N 1
ATOM 611 C CA . ASN A 1 75 ? -8.288 -9.326 2.257 1.00 93.00 75 ASN A CA 1
ATOM 612 C C . ASN A 1 75 ? -7.367 -8.268 1.641 1.00 93.00 75 ASN A C 1
ATOM 614 O O . ASN A 1 75 ? -6.756 -8.534 0.606 1.00 93.00 75 ASN A O 1
ATOM 618 N N . VAL A 1 76 ? -7.233 -7.100 2.276 1.00 92.75 76 VAL A N 1
ATOM 619 C CA . VAL A 1 76 ? -6.335 -6.034 1.810 1.00 92.75 76 VAL A CA 1
ATOM 620 C C . VAL A 1 76 ? -4.883 -6.394 2.112 1.00 92.75 76 VAL A C 1
ATOM 622 O O . VAL A 1 76 ? -4.040 -6.255 1.229 1.00 92.75 76 VAL A O 1
ATOM 625 N N . THR A 1 77 ? -4.589 -6.943 3.298 1.00 92.19 77 THR A N 1
ATOM 626 C CA . THR A 1 77 ? -3.242 -7.432 3.643 1.00 92.19 77 THR A CA 1
ATOM 627 C C . THR A 1 77 ? -2.733 -8.432 2.604 1.00 92.19 77 THR A C 1
ATOM 629 O O . THR A 1 77 ? -1.626 -8.282 2.083 1.00 92.19 77 THR A O 1
ATOM 632 N N . ARG A 1 78 ? -3.563 -9.422 2.246 1.00 92.12 78 ARG A N 1
ATOM 633 C CA . ARG A 1 78 ? -3.232 -10.432 1.235 1.00 92.12 78 ARG A CA 1
ATOM 634 C C . ARG A 1 78 ? -2.992 -9.804 -0.136 1.00 92.12 78 ARG A C 1
ATOM 636 O O . ARG A 1 78 ? -1.979 -10.108 -0.756 1.00 92.12 78 ARG A O 1
ATOM 643 N N . GLN A 1 79 ? -3.873 -8.910 -0.589 1.00 95.56 79 GLN A N 1
ATOM 644 C CA . GLN A 1 79 ? -3.712 -8.243 -1.886 1.00 95.56 79 GLN A CA 1
ATOM 645 C C . GLN A 1 79 ? -2.421 -7.422 -1.959 1.00 95.56 79 GLN A C 1
ATOM 647 O O . GLN A 1 79 ? -1.657 -7.579 -2.910 1.00 95.56 79 GLN A O 1
ATOM 652 N N . LEU A 1 80 ? -2.134 -6.599 -0.944 1.00 94.88 80 LEU A N 1
ATOM 653 C CA . LEU A 1 80 ? -0.895 -5.819 -0.877 1.00 94.88 80 LEU A CA 1
ATOM 654 C C . LEU A 1 80 ? 0.339 -6.724 -0.948 1.00 94.88 80 LEU A C 1
ATOM 656 O O . LEU A 1 80 ? 1.252 -6.463 -1.730 1.00 94.88 80 LEU A O 1
ATOM 660 N N . HIS A 1 81 ? 0.350 -7.807 -0.168 1.00 92.06 81 HIS A N 1
ATOM 661 C CA . HIS A 1 81 ? 1.457 -8.757 -0.148 1.00 92.06 81 HIS A CA 1
ATOM 662 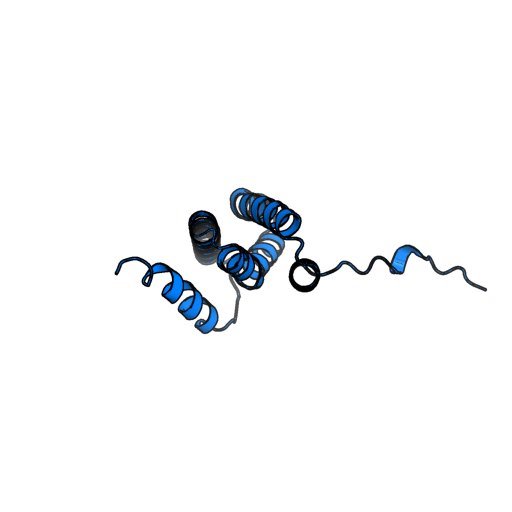C C . HIS A 1 81 ? 1.651 -9.432 -1.515 1.00 92.06 81 HIS A C 1
ATOM 664 O O . HIS A 1 81 ? 2.758 -9.419 -2.057 1.00 92.06 81 HIS A O 1
ATOM 670 N N . THR A 1 82 ? 0.575 -9.951 -2.114 1.00 93.25 82 THR A N 1
ATOM 671 C CA . THR A 1 82 ? 0.607 -10.597 -3.434 1.00 93.25 82 THR A CA 1
ATOM 672 C C . THR A 1 82 ? 1.092 -9.643 -4.523 1.00 93.25 82 THR A C 1
ATOM 674 O O . THR A 1 82 ? 1.976 -10.010 -5.296 1.00 93.25 82 THR A O 1
ATOM 677 N N . HIS A 1 83 ? 0.580 -8.409 -4.573 1.00 94.88 83 HIS A N 1
ATOM 678 C CA . HIS A 1 83 ? 1.042 -7.426 -5.553 1.00 94.88 83 HIS A CA 1
ATOM 679 C C . HIS A 1 83 ? 2.534 -7.134 -5.382 1.00 94.88 83 HIS A C 1
ATOM 681 O O . HIS A 1 83 ? 3.280 -7.242 -6.355 1.00 94.88 83 HIS A O 1
ATOM 687 N N . CYS A 1 84 ? 2.996 -6.848 -4.159 1.00 92.25 84 CYS A N 1
ATOM 688 C CA . CYS A 1 84 ? 4.412 -6.598 -3.883 1.00 92.25 84 CYS A CA 1
ATOM 689 C C . CYS A 1 84 ? 5.314 -7.744 -4.363 1.00 92.25 84 CYS A C 1
ATOM 691 O O . CYS A 1 84 ? 6.306 -7.488 -5.048 1.00 92.25 84 CYS A O 1
ATOM 693 N N . LEU A 1 85 ? 4.966 -8.997 -4.050 1.00 89.88 85 LEU A N 1
ATOM 694 C CA . LEU A 1 85 ? 5.740 -10.163 -4.482 1.00 89.88 85 LEU A CA 1
ATOM 695 C C . LEU A 1 85 ? 5.775 -10.304 -6.007 1.00 89.88 85 LEU A C 1
ATOM 697 O O . LEU A 1 85 ? 6.848 -10.521 -6.572 1.00 89.88 85 LEU A O 1
ATOM 701 N N . ASN A 1 86 ? 4.637 -10.115 -6.678 1.00 89.75 86 ASN A N 1
ATOM 702 C CA . ASN A 1 86 ? 4.555 -10.186 -8.136 1.00 89.75 86 ASN A CA 1
ATOM 703 C C . ASN A 1 86 ? 5.444 -9.131 -8.807 1.00 89.75 86 ASN A C 1
ATOM 705 O O . ASN A 1 86 ? 6.147 -9.430 -9.774 1.00 89.75 86 ASN A O 1
ATOM 709 N N . ILE A 1 87 ? 5.462 -7.906 -8.277 1.00 89.69 87 ILE A N 1
ATOM 710 C CA . ILE A 1 87 ? 6.290 -6.828 -8.827 1.00 89.69 87 ILE A CA 1
ATOM 711 C C . ILE A 1 87 ? 7.780 -7.101 -8.582 1.00 89.69 87 ILE A C 1
ATOM 713 O O . ILE A 1 87 ? 8.595 -6.915 -9.485 1.00 89.69 87 ILE A O 1
ATOM 717 N N . ILE A 1 88 ? 8.151 -7.582 -7.390 1.00 87.25 88 ILE A N 1
ATOM 718 C CA . ILE A 1 88 ? 9.539 -7.964 -7.079 1.00 87.25 88 ILE A CA 1
ATOM 719 C C . ILE A 1 88 ? 10.016 -9.071 -8.027 1.00 87.25 88 ILE A C 1
ATOM 721 O O . ILE A 1 88 ? 11.114 -8.976 -8.579 1.00 87.25 88 ILE A O 1
ATOM 725 N N . ALA A 1 89 ? 9.188 -10.094 -8.253 1.00 8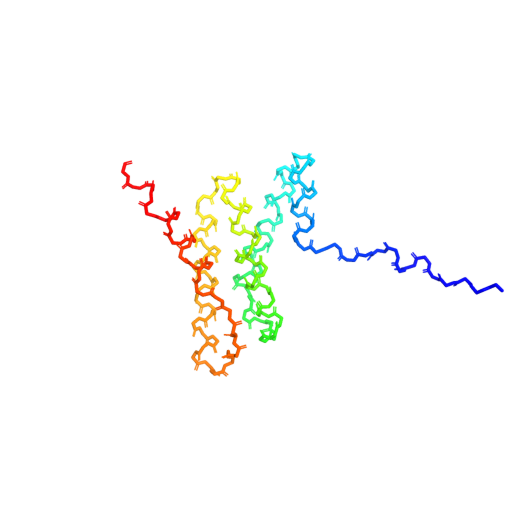5.06 89 ALA A N 1
ATOM 726 C CA . ALA A 1 89 ? 9.493 -11.175 -9.184 1.00 85.06 89 ALA A CA 1
ATOM 727 C C . ALA A 1 89 ? 9.675 -10.655 -10.619 1.00 85.06 89 ALA A C 1
ATOM 729 O O . ALA A 1 89 ? 10.630 -11.038 -11.298 1.00 85.06 89 ALA A O 1
ATOM 730 N N . ASN A 1 90 ? 8.815 -9.730 -11.060 1.00 84.62 90 ASN A N 1
ATOM 731 C CA . ASN A 1 90 ? 8.925 -9.092 -12.369 1.00 84.62 90 ASN A CA 1
ATOM 732 C C . ASN A 1 90 ? 10.243 -8.308 -12.510 1.00 84.62 90 ASN A C 1
ATOM 734 O O . ASN A 1 90 ? 10.995 -8.524 -13.459 1.00 84.62 90 ASN A O 1
ATOM 738 N N . TYR A 1 91 ? 10.591 -7.474 -11.530 1.00 84.06 91 TYR A N 1
ATOM 739 C CA . TYR A 1 91 ? 11.842 -6.722 -11.580 1.00 84.06 91 TYR A CA 1
ATOM 740 C C . TYR A 1 91 ? 13.091 -7.604 -11.520 1.00 84.06 91 TYR A C 1
ATOM 742 O O . TYR A 1 91 ? 14.089 -7.278 -12.165 1.00 84.06 91 TYR A O 1
ATOM 750 N N . LYS A 1 92 ? 13.044 -8.725 -10.787 1.00 77.94 92 LYS A N 1
ATOM 751 C CA . LYS A 1 92 ? 14.114 -9.729 -10.795 1.00 77.94 92 LYS A CA 1
ATOM 752 C C . LYS A 1 92 ? 14.281 -10.339 -12.189 1.00 77.94 92 LYS A C 1
ATOM 754 O O . LYS A 1 92 ? 15.406 -10.429 -12.666 1.00 77.94 92 LYS A O 1
ATOM 759 N N . LYS A 1 93 ? 13.177 -10.687 -12.864 1.00 78.06 93 LYS A N 1
ATOM 760 C CA . LYS A 1 93 ? 13.191 -11.215 -14.241 1.00 78.06 93 LYS A CA 1
ATOM 761 C C . LYS A 1 93 ? 13.808 -10.229 -15.239 1.00 78.06 93 LYS A C 1
ATOM 763 O O . LYS A 1 93 ? 14.502 -10.648 -16.155 1.00 78.06 93 LYS A O 1
ATOM 768 N N . LEU A 1 94 ? 13.580 -8.931 -15.054 1.00 72.94 94 LEU A N 1
ATOM 769 C CA . LEU A 1 94 ? 14.094 -7.879 -15.937 1.00 72.94 94 LEU A CA 1
ATOM 770 C C . LEU A 1 94 ? 15.548 -7.458 -15.633 1.00 72.94 94 LEU A C 1
ATOM 772 O O . LEU A 1 94 ? 16.018 -6.474 -16.197 1.00 72.94 94 LEU A O 1
ATOM 776 N N . ASN A 1 95 ? 16.262 -8.144 -14.726 1.00 71.69 95 ASN A N 1
ATOM 777 C CA . ASN A 1 95 ? 17.578 -7.725 -14.207 1.00 71.69 95 ASN A CA 1
ATOM 778 C C . ASN A 1 95 ? 17.590 -6.298 -13.622 1.00 71.69 95 ASN A C 1
ATOM 780 O O . ASN A 1 95 ? 18.635 -5.670 -13.457 1.00 71.69 95 ASN A O 1
ATOM 784 N N . LEU A 1 96 ? 16.418 -5.789 -13.239 1.00 61.06 96 LEU A N 1
ATOM 785 C CA . LEU A 1 96 ? 16.246 -4.465 -12.656 1.00 61.06 96 LEU A CA 1
ATOM 786 C C . LEU A 1 96 ? 16.396 -4.504 -11.131 1.00 61.06 96 LEU A C 1
ATOM 788 O O . LEU A 1 96 ? 15.994 -3.552 -10.472 1.00 61.06 96 LEU A O 1
ATOM 792 N N . TYR A 1 97 ? 16.916 -5.568 -10.516 1.00 57.75 97 TYR A N 1
ATOM 793 C CA . TYR A 1 97 ? 17.012 -5.659 -9.055 1.00 57.75 97 TYR A CA 1
ATOM 794 C C . TYR A 1 97 ? 18.452 -5.847 -8.566 1.00 57.75 97 TYR A C 1
ATOM 796 O O . TYR A 1 97 ? 18.981 -6.952 -8.547 1.00 57.75 97 TYR A O 1
ATOM 804 N N . LYS A 1 98 ? 19.056 -4.750 -8.089 1.00 54.03 98 LYS A N 1
ATOM 805 C CA . LYS A 1 98 ? 20.136 -4.761 -7.091 1.00 54.03 98 LYS A CA 1
ATOM 806 C C . LYS A 1 98 ? 19.513 -4.362 -5.752 1.00 54.03 98 LYS A C 1
ATOM 808 O O . LYS A 1 98 ? 19.333 -3.175 -5.498 1.00 54.03 98 LYS A O 1
ATOM 813 N N . MET A 1 99 ? 19.109 -5.324 -4.929 1.00 52.66 99 MET A N 1
ATOM 814 C CA . MET A 1 99 ? 18.690 -5.060 -3.548 1.00 52.66 99 MET A CA 1
ATOM 815 C C . MET A 1 99 ? 19.399 -6.039 -2.625 1.00 52.66 99 MET A C 1
ATOM 817 O O . MET A 1 99 ? 19.180 -7.243 -2.698 1.00 52.66 99 MET A O 1
ATOM 821 N N . GLN A 1 100 ? 20.242 -5.490 -1.760 1.00 44.00 100 GLN A N 1
ATOM 822 C CA . GLN A 1 100 ? 20.844 -6.172 -0.628 1.00 44.00 100 GLN A CA 1
ATOM 823 C C . GLN A 1 100 ? 19.972 -5.843 0.587 1.00 44.00 100 GLN A C 1
ATOM 825 O O . GLN A 1 100 ? 20.156 -4.800 1.199 1.00 44.00 100 GLN A O 1
ATOM 830 N N . TYR A 1 101 ? 18.964 -6.670 0.880 1.00 50.28 101 TYR A N 1
ATOM 831 C CA . TYR A 1 101 ? 18.168 -6.564 2.110 1.00 50.28 101 TYR A CA 1
ATOM 832 C C . TYR A 1 101 ? 17.720 -7.939 2.615 1.00 50.28 101 TYR A C 1
ATOM 834 O O . TYR A 1 101 ? 17.418 -8.841 1.836 1.00 50.28 101 TYR A O 1
ATOM 842 N N . ASN A 1 102 ? 17.711 -8.064 3.945 1.00 41.94 102 ASN A N 1
ATOM 843 C CA . ASN A 1 102 ? 17.504 -9.288 4.714 1.00 41.94 102 ASN A CA 1
ATOM 844 C C . ASN A 1 102 ? 16.152 -9.967 4.434 1.00 41.94 102 ASN A C 1
ATOM 846 O O . ASN A 1 102 ? 15.084 -9.383 4.622 1.00 41.94 102 ASN A O 1
ATOM 850 N N . LEU A 1 103 ? 16.221 -11.253 4.086 1.00 44.19 103 LEU A N 1
ATOM 851 C CA . LEU A 1 103 ? 15.092 -12.160 3.854 1.00 44.19 103 LEU A CA 1
ATOM 852 C C . LEU A 1 103 ? 14.171 -12.321 5.089 1.00 44.19 103 LEU A C 1
ATOM 854 O O . LEU A 1 103 ? 13.046 -12.798 4.965 1.00 44.19 103 LEU A O 1
ATOM 858 N N . SER A 1 104 ? 14.609 -11.876 6.272 1.00 44.00 104 SER A N 1
ATOM 859 C CA . SER A 1 104 ? 13.889 -12.005 7.544 1.00 44.00 104 SER A CA 1
ATOM 860 C C . SER A 1 104 ? 12.602 -11.175 7.652 1.00 44.00 104 SER A C 1
ATOM 862 O O . SER A 1 104 ? 11.732 -11.522 8.446 1.00 44.00 104 SER A O 1
ATOM 864 N N . LEU A 1 105 ? 12.417 -10.115 6.855 1.00 48.41 105 LEU A N 1
ATOM 865 C CA . LEU A 1 105 ? 11.137 -9.383 6.812 1.00 48.41 105 LEU A CA 1
ATOM 866 C C . LEU A 1 105 ? 10.049 -10.154 6.040 1.00 48.41 105 LEU A C 1
ATOM 868 O O . LEU A 1 105 ? 8.865 -10.016 6.344 1.00 48.41 105 LEU A O 1
ATOM 872 N N . PHE A 1 106 ? 10.437 -11.006 5.083 1.00 51.12 106 PHE A N 1
ATOM 873 C CA . PHE A 1 106 ? 9.499 -11.827 4.307 1.00 51.12 106 PHE A CA 1
ATOM 874 C C . PHE A 1 106 ? 8.937 -12.996 5.124 1.00 51.12 106 PHE A C 1
ATOM 876 O O . PHE A 1 106 ? 7.760 -13.335 4.990 1.00 51.12 106 PHE A O 1
ATOM 883 N N . THR A 1 107 ? 9.743 -13.592 6.007 1.00 44.78 107 THR A N 1
ATOM 884 C CA . THR A 1 107 ? 9.315 -14.734 6.830 1.00 44.78 107 THR A CA 1
ATOM 885 C C . THR A 1 107 ? 8.249 -14.345 7.850 1.00 44.78 107 THR A C 1
ATOM 887 O O . THR A 1 107 ? 7.274 -15.079 8.001 1.00 44.78 107 THR A O 1
ATOM 890 N N . HIS A 1 108 ? 8.341 -13.161 8.459 1.00 44.28 108 HIS A N 1
ATOM 891 C CA . HIS A 1 108 ? 7.314 -12.688 9.393 1.00 44.28 108 HIS A CA 1
ATOM 892 C C . HIS A 1 108 ? 5.970 -12.443 8.691 1.00 44.28 108 HIS A C 1
ATOM 894 O O . HIS A 1 108 ? 4.935 -12.810 9.234 1.00 44.28 108 HIS A O 1
ATOM 900 N N . ALA A 1 109 ? 5.960 -11.911 7.461 1.00 43.50 109 ALA A N 1
ATOM 901 C CA . ALA A 1 109 ? 4.727 -11.709 6.690 1.00 43.50 109 ALA A CA 1
ATOM 902 C C . ALA A 1 109 ? 4.038 -13.036 6.298 1.00 43.50 109 ALA A C 1
ATOM 904 O O . ALA A 1 109 ? 2.810 -13.123 6.318 1.00 43.50 109 ALA A O 1
ATOM 905 N N . SER A 1 110 ? 4.815 -14.090 6.008 1.00 40.41 110 SER A N 1
ATOM 906 C CA . SER A 1 110 ? 4.287 -15.420 5.657 1.00 40.41 110 SER A CA 1
ATOM 907 C C . SER A 1 110 ? 3.585 -16.147 6.816 1.00 40.41 110 SER A C 1
ATOM 909 O O . SER A 1 110 ? 2.676 -16.941 6.580 1.00 40.41 110 SER A O 1
ATOM 911 N N . GLN A 1 111 ? 3.934 -15.835 8.071 1.00 43.09 111 GLN A N 1
ATOM 912 C CA . GLN A 1 111 ? 3.319 -16.437 9.262 1.00 43.09 111 GLN A CA 1
ATOM 913 C C . GLN A 1 111 ? 1.901 -15.915 9.552 1.00 43.09 111 GLN A C 1
ATOM 915 O O . GLN A 1 111 ? 1.144 -16.568 10.270 1.00 43.09 111 GLN A O 1
ATOM 920 N N . TYR A 1 112 ? 1.507 -14.771 8.981 1.00 47.66 112 TYR A N 1
ATOM 921 C CA . TYR A 1 112 ? 0.156 -14.223 9.155 1.00 47.66 112 TYR A CA 1
ATOM 922 C C . TYR A 1 112 ? -0.878 -14.847 8.205 1.00 47.66 112 TYR A C 1
ATOM 924 O O . TYR A 1 112 ? -2.076 -14.705 8.441 1.00 47.66 112 TYR A O 1
ATOM 932 N N . GLY A 1 113 ? -0.437 -15.549 7.152 1.00 41.31 113 GLY A N 1
ATOM 933 C CA . GLY A 1 113 ? -1.318 -16.216 6.187 1.00 41.31 113 GLY A CA 1
ATOM 934 C C . GLY A 1 113 ? -1.771 -17.621 6.596 1.00 41.31 113 GLY A C 1
ATOM 935 O O . GLY A 1 113 ? -2.802 -18.079 6.116 1.00 41.31 113 GLY A O 1
ATOM 936 N N . THR A 1 114 ? -1.037 -18.303 7.482 1.00 3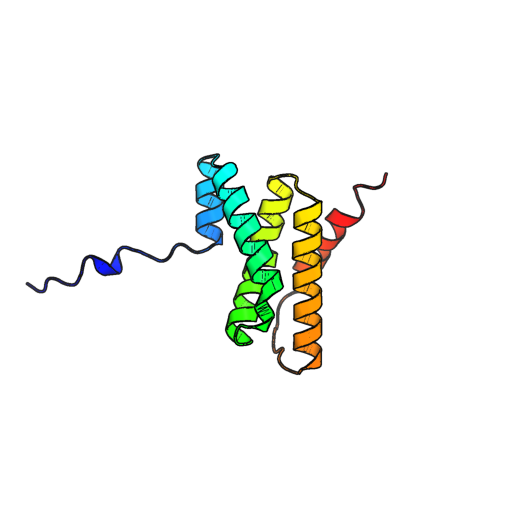9.72 114 THR A N 1
ATOM 937 C CA . THR A 1 114 ? -1.281 -19.721 7.817 1.00 39.72 114 THR A CA 1
ATOM 938 C C . THR A 1 114 ? -1.942 -19.951 9.177 1.00 39.72 114 THR A C 1
ATOM 940 O O . THR A 1 114 ? -2.466 -21.033 9.406 1.00 39.72 114 THR A O 1
ATOM 943 N N . LYS A 1 115 ? -1.991 -18.951 10.068 1.00 40.34 115 LYS A N 1
ATOM 944 C CA . LYS A 1 115 ? -2.599 -19.073 11.412 1.00 40.34 115 LYS A CA 1
ATOM 945 C C . LYS A 1 115 ? -4.097 -18.725 11.499 1.00 40.34 115 LYS A C 1
ATOM 947 O O . LYS A 1 115 ? -4.610 -18.586 12.601 1.00 40.34 115 LYS A O 1
ATOM 952 N N . GLN A 1 116 ? -4.799 -18.555 10.374 1.00 42.69 116 GLN A N 1
ATOM 953 C CA . GLN A 1 116 ? -6.255 -18.292 10.361 1.00 42.69 116 GLN A CA 1
ATOM 954 C C . GLN A 1 116 ? -7.095 -19.427 9.740 1.00 42.69 116 GLN A C 1
ATOM 956 O O . GLN A 1 116 ? -8.292 -19.252 9.536 1.00 42.69 116 GLN A O 1
ATOM 961 N N . LEU A 1 117 ? -6.489 -20.587 9.456 1.00 40.12 117 LEU A N 1
ATOM 962 C CA . LEU A 1 117 ? -7.202 -21.841 9.181 1.00 40.12 117 LEU A CA 1
ATOM 963 C C . LEU A 1 117 ? -6.809 -22.887 10.232 1.00 40.12 117 LEU A C 1
ATOM 965 O O . LEU A 1 117 ? -5.997 -23.771 9.967 1.00 40.12 117 LEU A O 1
ATOM 969 N N . SER A 1 118 ? -7.356 -22.743 11.433 1.00 33.22 118 SER A N 1
ATOM 970 C CA . SER A 1 118 ? -7.428 -23.784 12.465 1.00 33.22 118 SER A CA 1
ATOM 971 C C . SER A 1 118 ? -8.436 -23.353 13.513 1.00 33.22 118 SER A C 1
ATOM 973 O O . SER A 1 118 ? -8.231 -22.231 14.034 1.00 33.22 118 SER A O 1
#

Foldseek 3Di:
DDPPDPPVVPPPQDPQNVLVVCVVVVVLVVLVVVLVVLLVCLVPLVVDDPVVSVVSLVCLLPPSLVSCVVNVPVVSNVSSLVSSVVVVVVCVVVVNDDDDDDPVSVVVSVVVVPVPPD

Radius of gyration: 16.84 Å; chains: 1; bounding box: 32×64×34 Å

Secondary structure (DSSP, 8-state):
-----TTTT-----HHHHHHHHHHTT-HHHHHHHHHHHHHHHHTGGGS-HHHHHHHHHHIIIIIHHHHHHTT-HHHHHHHHHHHHHHHHHHHHTT-------THHHHHHHHHHHTT--

Sequence (118 aa):
MSVRSNLDFYKKISAAEMVKILYQQQKQELLLIKLFDRLHNIQTVGAKPPEKGRKIILETLQFFLTVATYLKIPNVTRQLHTHCLNIIANYKKLNLYKMQYNLSLFTHASQYGTKQLS

pLDDT: mean 75.48, std 20.33, range [33.22, 96.56]

Organism: NCBI:txid1268837